Protein AF-A0A800F3C1-F1 (afdb_monomer)

Radius of gyration: 18.15 Å; Cα contacts (8 Å, |Δi|>4): 218; chains: 1; bounding box: 46×26×62 Å

Nearest PDB structures (foldseek):
  6dsz-assembly2_B  TM=3.262E-01  e=2.057E+00  Homo sapiens
  6zue-assembly1_A  TM=3.091E-01  e=3.300E+00  Homo sapiens
  8u15-assembly2_E  TM=2.802E-01  e=8.061E+00  Homo sapiens

Sequence (99 aa):
MKTLILGALLISSAHAATVKIEAKTDDGFGAWFIPTRINSVVVNKIGTTTCTSTVEGKGFQLICEIKSGKVLIYQDQTPQKDAVIATPGIVVKITTLGK

Foldseek 3Di:
DDDDPPPPPPPPVVPQWKKWKWKDFPAFIDIDIDGQCDFDWDWDDGGPKIWIWTHDPSKIWIWIQDPNDIDTFDIDSHQADWDWTDDVGMIMTMHIDDD

Solvent-accessible surface area (backbone atoms only — not comparable to full-atom values): 5757 Å² total; per-residue (Å²): 135,90,80,82,80,80,76,76,78,77,75,70,77,69,76,60,37,25,32,39,39,39,41,38,39,92,75,30,69,40,72,51,74,46,54,31,76,46,75,43,76,47,78,47,72,32,60,90,33,41,35,40,38,37,21,53,96,35,25,34,37,33,36,34,34,53,96,91,39,84,39,81,72,46,74,38,77,59,56,73,64,65,44,77,44,78,53,98,72,39,39,37,39,37,40,57,40,74,133

pLDDT: mean 81.86, std 16.79, range [40.0, 96.25]

Mean predicted aligned error: 9.06 Å

Structure (mmCIF, N/CA/C/O backbone):
data_AF-A0A800F3C1-F1
#
_entry.id   AF-A0A800F3C1-F1
#
loop_
_atom_site.group_PDB
_atom_site.id
_atom_site.type_symbol
_atom_site.label_atom_id
_atom_site.label_alt_id
_atom_site.label_comp_id
_atom_site.label_asym_id
_atom_site.label_entity_id
_atom_site.label_seq_id
_atom_site.pdbx_PDB_ins_code
_atom_site.Cartn_x
_atom_site.Cartn_y
_atom_site.Cartn_z
_atom_site.occupancy
_atom_site.B_iso_or_equiv
_atom_site.auth_seq_id
_atom_site.auth_comp_id
_atom_site.auth_asym_id
_atom_site.auth_atom_id
_atom_site.pdbx_PDB_model_num
ATOM 1 N N . MET A 1 1 ? 33.236 16.751 -47.954 1.00 40.00 1 MET A N 1
ATOM 2 C CA . MET A 1 1 ? 32.088 15.819 -47.923 1.00 40.00 1 MET A CA 1
ATOM 3 C C . MET A 1 1 ? 31.492 15.884 -46.527 1.00 40.00 1 MET A C 1
ATOM 5 O O . MET A 1 1 ? 32.234 15.727 -45.569 1.00 40.00 1 MET A O 1
ATOM 9 N N . LYS A 1 2 ? 30.213 16.259 -46.412 1.00 42.91 2 LYS A N 1
ATOM 10 C CA . LYS A 1 2 ? 29.493 16.430 -45.141 1.00 42.91 2 LYS A CA 1
ATOM 11 C C . LYS A 1 2 ? 28.969 15.070 -44.679 1.00 42.91 2 LYS A C 1
ATOM 13 O O . LYS A 1 2 ? 28.061 14.541 -45.308 1.00 42.91 2 LYS A O 1
ATOM 18 N N . THR A 1 3 ? 29.493 14.532 -43.587 1.00 48.66 3 THR A N 1
ATOM 19 C CA . THR A 1 3 ? 28.853 13.437 -42.851 1.00 48.66 3 THR A CA 1
ATOM 20 C C . THR A 1 3 ? 28.010 14.043 -41.733 1.00 48.66 3 THR A C 1
ATOM 22 O O . THR A 1 3 ? 28.516 14.445 -40.691 1.00 48.66 3 THR A O 1
ATOM 25 N N . LEU A 1 4 ? 26.703 14.155 -41.981 1.00 47.03 4 LEU A N 1
ATOM 26 C CA . LEU A 1 4 ? 25.713 14.364 -40.929 1.00 47.03 4 LEU A CA 1
ATOM 27 C C . LEU A 1 4 ? 25.588 13.053 -40.151 1.00 47.03 4 LEU A C 1
ATOM 29 O O . LEU A 1 4 ? 24.989 12.095 -40.635 1.00 47.03 4 LEU A O 1
ATOM 33 N N . ILE A 1 5 ? 26.168 13.008 -38.955 1.00 58.06 5 ILE A N 1
ATOM 34 C CA . ILE A 1 5 ? 25.886 11.939 -38.000 1.00 58.06 5 ILE A CA 1
ATOM 35 C C . ILE A 1 5 ? 24.531 12.274 -37.383 1.00 58.06 5 ILE A C 1
ATOM 37 O O . ILE A 1 5 ? 24.410 13.131 -36.509 1.00 58.06 5 ILE A O 1
ATOM 41 N N . LEU A 1 6 ? 23.501 11.622 -37.914 1.00 43.34 6 LEU A N 1
ATOM 42 C CA . LEU A 1 6 ? 22.162 11.587 -37.354 1.00 43.34 6 LEU A CA 1
ATOM 43 C C . LEU A 1 6 ? 22.256 10.823 -36.028 1.00 43.34 6 LEU A C 1
ATOM 45 O O . LEU A 1 6 ? 22.209 9.595 -35.997 1.00 43.34 6 LEU A O 1
ATOM 49 N N . GLY A 1 7 ? 22.498 11.557 -34.941 1.00 48.03 7 GLY A N 1
ATOM 50 C CA . GLY A 1 7 ? 22.485 11.012 -33.591 1.00 48.03 7 GLY A CA 1
ATOM 51 C C . GLY A 1 7 ? 21.100 10.450 -33.317 1.00 48.03 7 GLY A C 1
ATOM 52 O O . GLY A 1 7 ? 20.152 11.206 -33.112 1.00 48.03 7 GLY A O 1
ATOM 53 N N . ALA A 1 8 ? 20.981 9.126 -33.381 1.00 52.03 8 ALA A N 1
ATOM 54 C CA . ALA A 1 8 ? 19.777 8.418 -33.006 1.00 52.03 8 ALA A CA 1
ATOM 55 C C . ALA A 1 8 ? 19.428 8.821 -31.571 1.00 52.03 8 ALA A C 1
ATOM 57 O O . ALA A 1 8 ? 20.167 8.530 -30.629 1.00 52.03 8 ALA A O 1
ATOM 58 N N . LEU A 1 9 ? 18.310 9.530 -31.424 1.00 42.75 9 LEU A N 1
ATOM 59 C CA . LEU A 1 9 ? 17.681 9.758 -30.139 1.00 42.75 9 LEU A CA 1
ATOM 60 C C . LEU A 1 9 ? 17.269 8.370 -29.639 1.00 42.75 9 LEU A C 1
ATOM 62 O O . LEU A 1 9 ? 16.242 7.829 -30.049 1.00 42.75 9 LEU A O 1
ATOM 66 N N . LEU A 1 10 ? 18.113 7.750 -28.813 1.00 46.34 10 LEU A N 1
ATOM 67 C CA . LEU A 1 10 ? 17.732 6.585 -28.033 1.00 46.34 10 LEU A CA 1
ATOM 68 C C . LEU A 1 10 ? 16.662 7.074 -27.060 1.00 46.34 10 LEU A C 1
ATOM 70 O O . LEU A 1 10 ? 16.957 7.474 -25.932 1.00 46.34 10 LEU A O 1
ATOM 74 N N . ILE A 1 11 ? 15.405 7.061 -27.507 1.00 51.00 11 ILE A N 1
ATOM 75 C CA . ILE A 1 11 ? 14.259 7.021 -26.614 1.00 51.00 11 ILE A CA 1
ATOM 76 C C . ILE A 1 11 ? 14.386 5.664 -25.937 1.00 51.00 11 ILE A C 1
ATOM 78 O O . ILE A 1 11 ? 13.825 4.662 -26.373 1.00 51.00 11 ILE A O 1
ATOM 82 N N . SER A 1 12 ? 15.230 5.608 -24.909 1.00 43.94 12 SER A N 1
ATOM 83 C CA . SER A 1 12 ? 15.163 4.542 -23.937 1.00 43.94 12 SER A CA 1
ATOM 84 C C . SER A 1 12 ? 13.756 4.648 -23.377 1.00 43.94 12 SER A C 1
ATOM 86 O O . SER A 1 12 ? 13.445 5.507 -22.555 1.00 43.94 12 SER A O 1
ATOM 88 N N . SER A 1 13 ? 12.858 3.811 -23.883 1.00 48.53 13 SER A N 1
ATOM 89 C CA . SER A 1 13 ? 11.622 3.485 -23.203 1.00 48.53 13 SER A CA 1
ATOM 90 C C . SER A 1 13 ? 12.036 2.732 -21.945 1.00 48.53 13 SER A C 1
ATOM 92 O O . SER A 1 13 ? 11.924 1.511 -21.875 1.00 48.53 13 SER A O 1
ATOM 94 N N . ALA A 1 14 ? 12.614 3.456 -20.985 1.00 47.72 14 ALA A N 1
ATOM 95 C CA . ALA A 1 14 ? 12.894 2.988 -19.651 1.00 47.72 14 ALA A CA 1
ATOM 96 C C . ALA A 1 14 ? 11.537 2.582 -19.098 1.00 47.72 14 ALA A C 1
ATOM 98 O O . ALA A 1 14 ? 10.752 3.438 -18.697 1.00 47.72 14 ALA A O 1
ATOM 99 N N . HIS A 1 15 ? 11.216 1.292 -19.192 1.00 52.75 15 HIS A N 1
ATOM 100 C CA . HIS A 1 15 ? 9.982 0.751 -18.660 1.00 52.75 15 HIS A CA 1
ATOM 101 C C . HIS A 1 15 ? 9.914 1.194 -17.197 1.00 52.75 15 HIS A C 1
ATOM 103 O O . HIS A 1 15 ? 10.756 0.840 -16.361 1.00 52.75 15 HIS A O 1
ATOM 109 N N . ALA A 1 16 ? 8.987 2.110 -16.921 1.00 58.09 16 ALA A N 1
ATOM 110 C CA . ALA A 1 16 ? 8.736 2.576 -15.578 1.00 58.09 16 ALA A CA 1
ATOM 111 C C . ALA A 1 16 ? 8.207 1.362 -14.820 1.00 58.09 16 ALA A C 1
ATOM 113 O O . ALA A 1 16 ? 7.071 0.942 -15.032 1.00 58.09 16 ALA A O 1
ATOM 114 N N . ALA A 1 17 ? 9.061 0.763 -13.988 1.00 75.44 17 ALA A N 1
ATOM 115 C CA . ALA A 1 17 ? 8.645 -0.321 -13.119 1.00 75.44 17 ALA A CA 1
ATOM 116 C C . ALA A 1 17 ? 7.478 0.211 -12.286 1.00 75.44 17 ALA A C 1
ATOM 118 O O . ALA A 1 17 ? 7.581 1.274 -11.666 1.00 75.44 17 ALA A O 1
ATOM 119 N N . THR A 1 18 ? 6.343 -0.461 -12.357 1.00 85.50 18 THR A N 1
ATOM 120 C CA . THR A 1 18 ? 5.122 -0.042 -11.668 1.00 85.50 18 THR A CA 1
ATOM 121 C C . THR A 1 18 ? 4.858 -1.061 -10.586 1.00 85.50 18 THR A C 1
ATOM 123 O O . THR A 1 18 ? 4.955 -2.251 -10.856 1.00 85.50 18 THR A O 1
ATOM 126 N N . VAL A 1 19 ? 4.516 -0.636 -9.375 1.00 88.62 19 VAL A N 1
ATOM 127 C CA . VAL A 1 19 ? 4.041 -1.581 -8.361 1.00 88.62 19 VAL A CA 1
ATOM 128 C C . VAL A 1 19 ? 2.529 -1.513 -8.283 1.00 88.62 19 VAL A C 1
ATOM 130 O O . VAL A 1 19 ? 1.939 -0.433 -8.223 1.00 88.62 19 VAL A O 1
ATOM 133 N N . LYS A 1 20 ? 1.903 -2.684 -8.321 1.00 92.25 20 LYS A N 1
ATOM 134 C CA . LYS A 1 20 ? 0.513 -2.891 -7.942 1.00 92.25 20 LYS A CA 1
ATOM 135 C C . LYS A 1 20 ? 0.471 -3.128 -6.442 1.00 92.25 20 LY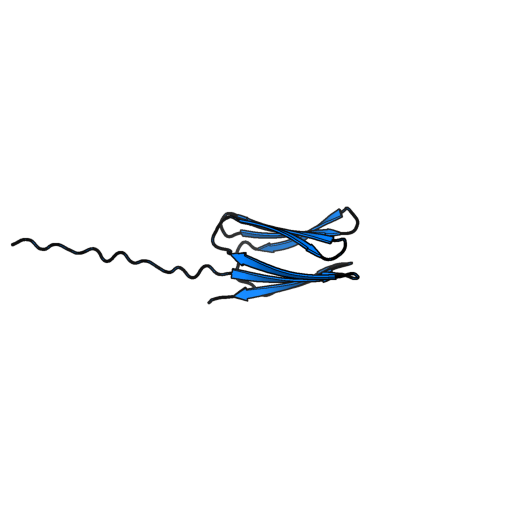S A C 1
ATOM 137 O O . LYS A 1 20 ? 1.215 -3.961 -5.930 1.00 92.25 20 LYS A O 1
ATOM 142 N N . ILE A 1 21 ? -0.418 -2.427 -5.762 1.00 93.62 21 ILE A N 1
ATOM 143 C CA . ILE A 1 21 ? -0.666 -2.577 -4.335 1.00 93.62 21 ILE A CA 1
ATOM 144 C C . ILE A 1 21 ? -2.105 -3.046 -4.186 1.00 93.62 21 ILE A C 1
ATOM 146 O O . ILE A 1 21 ? -3.012 -2.448 -4.756 1.00 93.62 21 ILE A O 1
ATOM 150 N N . GLU A 1 22 ? -2.304 -4.129 -3.450 1.00 96.25 22 GLU A N 1
ATOM 151 C CA . GLU A 1 22 ? -3.606 -4.675 -3.083 1.00 96.25 22 GLU A CA 1
ATOM 152 C C . GLU A 1 22 ? -3.692 -4.657 -1.562 1.00 96.25 22 GLU A C 1
ATOM 154 O O . GLU A 1 22 ? -2.853 -5.248 -0.889 1.00 96.25 22 GLU A O 1
ATOM 159 N N . ALA A 1 23 ? -4.687 -3.975 -1.016 1.00 95.81 23 ALA A N 1
ATOM 160 C CA . ALA A 1 23 ? -4.892 -3.820 0.412 1.00 95.81 23 ALA A CA 1
ATOM 161 C C . ALA A 1 23 ? -6.263 -4.365 0.805 1.00 95.81 23 ALA A C 1
ATOM 163 O O . ALA A 1 23 ? -7.272 -4.045 0.175 1.00 95.81 23 ALA A O 1
ATOM 164 N N . LYS A 1 24 ? -6.298 -5.166 1.866 1.00 95.81 24 LYS A N 1
ATOM 165 C CA . LYS A 1 24 ? -7.516 -5.707 2.465 1.00 95.81 24 LYS A CA 1
ATOM 166 C C . LYS A 1 24 ? -7.568 -5.333 3.940 1.00 95.81 24 LYS A C 1
ATOM 168 O O . LYS A 1 24 ? -6.639 -5.654 4.677 1.00 95.81 24 LYS A O 1
ATOM 173 N N . THR A 1 25 ? -8.648 -4.692 4.353 1.00 93.19 25 THR A N 1
ATOM 174 C CA . THR A 1 25 ? -8.983 -4.388 5.749 1.00 93.19 25 THR A CA 1
ATOM 175 C C . THR A 1 25 ? -10.166 -5.253 6.192 1.00 93.19 25 THR A C 1
ATOM 177 O O . THR A 1 25 ? -10.689 -6.052 5.408 1.00 93.19 25 THR A O 1
ATOM 180 N N . ASP A 1 26 ? -10.601 -5.098 7.441 1.00 90.94 26 ASP A N 1
ATOM 181 C CA . ASP A 1 26 ? -11.796 -5.781 7.959 1.00 90.94 26 ASP A CA 1
ATOM 182 C C . ASP A 1 26 ? -13.086 -5.335 7.239 1.00 90.94 26 ASP A C 1
ATOM 184 O O . ASP A 1 26 ? -14.049 -6.094 7.148 1.00 90.94 26 ASP A O 1
ATOM 188 N N . ASP A 1 27 ? -13.096 -4.111 6.706 1.00 91.75 27 ASP A N 1
ATOM 189 C CA . ASP A 1 27 ? -14.262 -3.420 6.147 1.00 91.75 27 ASP A CA 1
ATOM 190 C C . ASP A 1 27 ? -14.129 -3.072 4.653 1.00 91.75 27 ASP A C 1
ATOM 192 O O . ASP A 1 27 ? -15.013 -2.421 4.091 1.00 91.75 27 ASP A O 1
ATOM 196 N N . GLY A 1 28 ? -13.049 -3.486 3.981 1.00 93.75 28 GLY A N 1
ATOM 197 C CA . GLY A 1 28 ? -12.825 -3.096 2.595 1.00 93.75 28 GLY A CA 1
ATOM 198 C C . GLY A 1 28 ? -11.672 -3.787 1.874 1.00 93.75 28 GLY A C 1
ATOM 199 O O . GLY A 1 28 ? -10.813 -4.456 2.448 1.00 93.75 28 GLY A O 1
ATOM 200 N N . PHE A 1 29 ? -11.660 -3.588 0.559 1.00 96.12 29 PHE A N 1
ATOM 201 C CA . PHE A 1 29 ? -10.567 -3.960 -0.329 1.00 96.12 29 PHE A CA 1
ATOM 202 C C . PHE A 1 29 ? -10.289 -2.809 -1.294 1.00 96.12 29 PHE A C 1
ATOM 204 O O . PHE A 1 29 ? -11.220 -2.183 -1.800 1.00 96.12 29 PHE A O 1
ATOM 211 N N . GLY A 1 30 ? -9.016 -2.541 -1.560 1.00 95.44 30 GLY A N 1
ATOM 212 C CA . GLY A 1 30 ? -8.585 -1.550 -2.537 1.00 95.44 30 GLY A CA 1
ATOM 213 C C . GLY A 1 30 ? -7.354 -2.029 -3.285 1.00 95.44 30 GLY A C 1
ATOM 214 O O . GLY A 1 30 ? -6.508 -2.724 -2.726 1.00 95.44 30 GLY A O 1
ATOM 215 N N . ALA A 1 31 ? -7.242 -1.647 -4.553 1.00 95.50 31 ALA A N 1
ATOM 216 C CA . ALA A 1 31 ? -6.054 -1.910 -5.345 1.00 95.50 31 ALA A CA 1
ATOM 217 C C . ALA A 1 31 ? -5.704 -0.697 -6.203 1.00 95.50 31 ALA A C 1
ATOM 219 O O . ALA A 1 31 ? -6.587 -0.066 -6.782 1.00 95.50 31 ALA A O 1
ATOM 220 N N . TRP A 1 32 ? -4.419 -0.370 -6.285 1.00 94.31 32 TRP A N 1
ATOM 221 C CA . TRP A 1 32 ? -3.925 0.747 -7.083 1.00 94.31 32 TRP A CA 1
ATOM 222 C C . TRP A 1 32 ? -2.525 0.470 -7.615 1.00 94.31 32 TRP A C 1
ATOM 224 O O . TRP A 1 32 ? -1.865 -0.496 -7.233 1.00 94.31 32 TRP A O 1
ATOM 234 N N . PHE A 1 33 ? -2.083 1.333 -8.521 1.00 91.00 33 PHE A N 1
ATOM 235 C CA . PHE A 1 33 ? -0.778 1.254 -9.156 1.00 91.00 33 PHE A CA 1
ATOM 236 C C . PHE A 1 33 ? -0.009 2.536 -8.881 1.00 91.00 33 PHE A C 1
ATOM 238 O O . PHE A 1 33 ? -0.598 3.618 -8.853 1.00 91.00 33 PHE A O 1
ATOM 245 N N . ILE A 1 34 ? 1.303 2.423 -8.704 1.00 89.3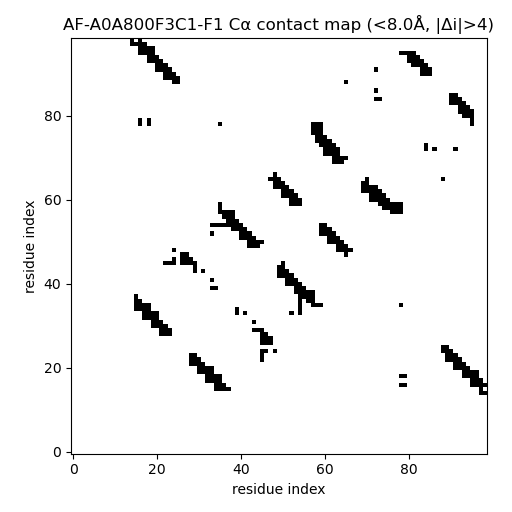1 34 ILE A N 1
ATOM 246 C CA . ILE A 1 34 ? 2.178 3.584 -8.562 1.00 89.31 34 ILE A CA 1
ATOM 247 C C . ILE A 1 34 ? 3.470 3.374 -9.366 1.00 89.31 34 ILE A C 1
ATOM 249 O O . ILE A 1 34 ? 4.107 2.317 -9.255 1.00 89.31 34 ILE A O 1
ATOM 253 N N . PRO A 1 35 ? 3.853 4.340 -10.223 1.00 86.75 35 PRO A N 1
ATOM 254 C CA . PRO A 1 35 ? 5.104 4.277 -10.959 1.00 86.75 35 PRO A CA 1
ATOM 255 C C . PRO A 1 35 ? 6.266 4.517 -10.004 1.00 86.75 35 PRO A C 1
ATOM 257 O O . PRO A 1 35 ? 6.250 5.447 -9.206 1.00 86.75 35 PRO A O 1
ATOM 260 N N . THR A 1 36 ? 7.317 3.717 -10.115 1.00 82.88 36 THR A N 1
ATOM 261 C CA . THR A 1 36 ? 8.388 3.735 -9.111 1.00 82.88 36 THR A CA 1
ATOM 262 C C . THR A 1 36 ? 9.671 4.447 -9.527 1.00 82.88 36 THR A C 1
ATOM 264 O O . THR A 1 36 ? 10.599 4.617 -8.738 1.00 82.88 36 THR A O 1
ATOM 267 N N . ARG A 1 37 ? 9.728 4.896 -10.782 1.00 80.12 37 ARG A N 1
ATOM 268 C CA . ARG A 1 37 ? 10.838 5.698 -11.317 1.00 80.12 37 ARG A CA 1
ATOM 269 C C . ARG A 1 37 ? 10.538 7.198 -11.351 1.00 80.12 37 ARG A C 1
ATOM 271 O O . ARG A 1 37 ? 11.391 7.963 -11.787 1.00 80.12 37 ARG A O 1
ATOM 278 N N . ILE A 1 38 ? 9.342 7.609 -10.934 1.00 83.50 38 ILE A N 1
ATOM 279 C CA . ILE A 1 38 ? 8.874 8.995 -10.985 1.00 83.50 38 ILE A CA 1
ATOM 280 C C . ILE A 1 38 ? 8.370 9.360 -9.596 1.00 83.50 38 ILE A C 1
ATOM 282 O O . ILE A 1 38 ? 7.599 8.601 -9.007 1.00 83.50 38 ILE A O 1
ATOM 286 N N . ASN A 1 39 ? 8.798 10.518 -9.090 1.00 89.38 39 ASN A N 1
ATOM 287 C CA . ASN A 1 39 ? 8.319 11.010 -7.808 1.00 89.38 39 ASN A CA 1
ATOM 288 C C . ASN A 1 39 ? 6.798 11.158 -7.859 1.00 89.38 39 ASN A C 1
ATOM 290 O O . ASN A 1 39 ? 6.263 11.826 -8.746 1.00 89.38 39 ASN A O 1
ATOM 294 N N . SER A 1 40 ? 6.102 10.499 -6.943 1.00 89.38 40 SER A N 1
ATOM 295 C CA . SER A 1 40 ? 4.645 10.459 -6.950 1.00 89.38 40 SER A CA 1
ATOM 296 C C . SER A 1 40 ? 4.098 10.186 -5.559 1.00 89.38 40 SER A C 1
ATOM 298 O O . SER A 1 40 ? 4.751 9.562 -4.725 1.00 89.38 40 SER A O 1
ATOM 300 N N . VAL A 1 41 ? 2.884 10.671 -5.317 1.00 93.62 41 VAL A N 1
ATOM 301 C CA . VAL A 1 41 ? 2.130 10.403 -4.095 1.00 93.62 41 VAL A CA 1
ATOM 302 C C . VAL A 1 41 ? 0.735 9.966 -4.507 1.00 93.62 41 VAL A C 1
ATOM 304 O O . VAL A 1 41 ? 0.075 10.645 -5.292 1.00 93.62 41 VAL A O 1
ATOM 307 N N . VAL A 1 42 ? 0.290 8.830 -3.984 1.00 94.25 42 VAL A N 1
ATOM 308 C CA . VAL A 1 42 ? -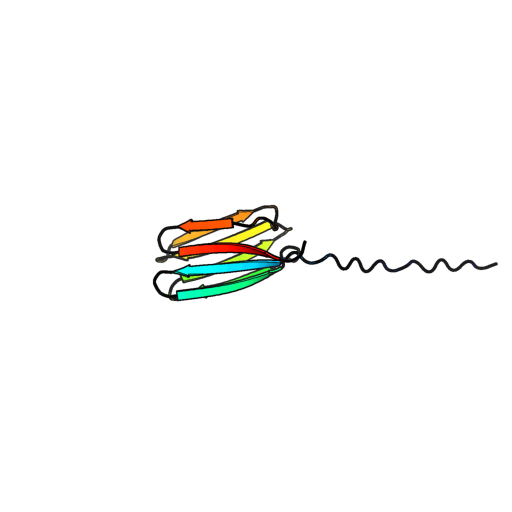1.050 8.293 -4.214 1.00 94.25 42 VAL A CA 1
ATOM 309 C C . VAL A 1 42 ? -1.699 8.034 -2.865 1.00 94.25 42 VAL A C 1
ATOM 311 O O . VAL A 1 42 ? -1.154 7.296 -2.046 1.00 94.25 42 VAL A O 1
ATOM 314 N N . VAL A 1 43 ? -2.871 8.623 -2.643 1.00 95.94 43 VAL A N 1
ATOM 315 C CA . VAL A 1 43 ? -3.670 8.425 -1.430 1.00 95.94 43 VAL A CA 1
ATOM 316 C C . VAL A 1 43 ? -4.916 7.630 -1.794 1.00 95.94 43 VAL A C 1
ATOM 318 O O . VAL A 1 43 ? -5.661 8.027 -2.687 1.00 95.94 43 VAL A O 1
ATOM 321 N N . ASN A 1 44 ? -5.145 6.519 -1.101 1.00 95.62 44 ASN A N 1
ATOM 322 C CA . ASN A 1 44 ? -6.315 5.667 -1.276 1.00 95.62 44 ASN A CA 1
ATOM 323 C C . ASN A 1 44 ? -7.012 5.413 0.052 1.00 95.62 44 ASN A C 1
ATOM 325 O O . ASN A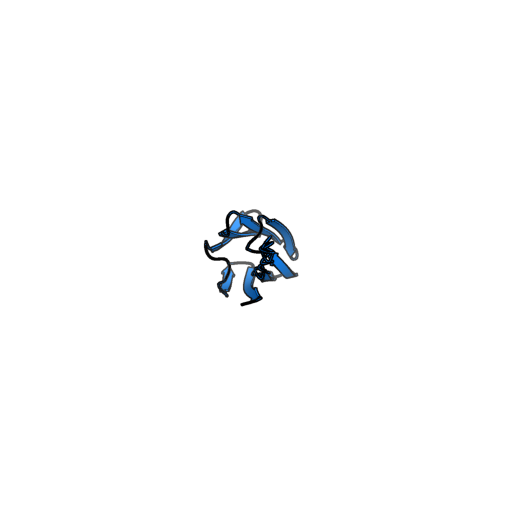 1 44 ? -6.368 5.224 1.081 1.00 95.62 44 ASN A O 1
ATOM 329 N N . LYS A 1 45 ? -8.340 5.350 0.009 1.00 94.50 45 LYS A N 1
ATOM 330 C CA . LYS A 1 45 ? -9.173 4.997 1.156 1.00 94.50 45 LYS A CA 1
ATOM 331 C C . LYS A 1 45 ? -9.730 3.586 0.965 1.00 94.50 45 LYS A C 1
ATOM 333 O O . LYS A 1 45 ? -10.404 3.331 -0.029 1.00 94.50 45 LYS A O 1
ATOM 338 N N . ILE A 1 46 ? -9.445 2.685 1.903 1.00 94.00 46 ILE A N 1
ATOM 339 C CA . ILE A 1 46 ? -9.945 1.304 1.948 1.00 94.00 46 ILE A CA 1
ATOM 340 C C . ILE A 1 46 ? -10.815 1.169 3.198 1.00 94.00 46 ILE A C 1
ATOM 342 O O . ILE A 1 46 ? -10.298 1.118 4.313 1.00 94.00 46 ILE A O 1
ATOM 346 N N . GLY A 1 47 ? -12.138 1.186 3.013 1.00 90.00 47 GLY A N 1
ATOM 347 C CA . GLY A 1 47 ? -13.079 1.260 4.131 1.00 90.00 47 GLY A CA 1
ATOM 348 C C . GLY A 1 47 ? -12.828 2.511 4.980 1.00 90.00 47 GLY A C 1
ATOM 349 O O . GLY A 1 47 ? -12.903 3.644 4.490 1.00 90.00 47 GLY A O 1
ATOM 350 N N . THR A 1 48 ? -12.502 2.307 6.251 1.00 91.62 48 THR A N 1
ATOM 351 C CA . THR A 1 48 ? -12.126 3.355 7.214 1.00 91.62 48 THR A CA 1
ATOM 352 C C . THR A 1 48 ? -10.628 3.682 7.239 1.00 91.62 48 THR A C 1
ATOM 354 O O . THR A 1 48 ? -10.245 4.703 7.809 1.00 91.62 48 THR A O 1
ATOM 357 N N . THR A 1 49 ? -9.781 2.877 6.594 1.00 93.12 49 THR A N 1
ATOM 358 C CA . THR A 1 49 ? -8.319 3.057 6.561 1.00 93.12 49 THR A CA 1
ATOM 359 C C . THR A 1 49 ? -7.898 3.934 5.386 1.00 93.12 49 THR A C 1
ATOM 361 O O . THR A 1 49 ? -8.378 3.761 4.266 1.00 93.12 49 THR A O 1
ATOM 364 N N . THR A 1 50 ? -6.958 4.854 5.606 1.00 95.25 50 THR A N 1
ATOM 365 C CA . THR A 1 50 ? -6.357 5.658 4.526 1.00 95.25 50 THR A CA 1
ATOM 366 C C . THR A 1 50 ? -4.904 5.258 4.333 1.00 95.25 50 THR A C 1
ATOM 368 O O . THR A 1 50 ? -4.135 5.290 5.283 1.00 95.25 50 THR A O 1
ATOM 371 N N . CYS A 1 51 ? -4.511 4.900 3.117 1.00 95.50 51 CYS A N 1
ATOM 372 C CA . CYS A 1 51 ? -3.147 4.533 2.765 1.00 95.50 51 CYS A CA 1
ATOM 373 C C . CYS A 1 51 ? -2.534 5.549 1.800 1.00 95.50 51 CYS A C 1
ATOM 375 O O . CYS A 1 51 ? -3.126 5.883 0.776 1.00 95.50 51 CYS A O 1
ATOM 377 N N . THR A 1 52 ? -1.314 5.981 2.098 1.00 96.19 52 THR A N 1
ATOM 378 C CA . THR A 1 52 ? -0.493 6.855 1.266 1.00 96.19 52 THR A CA 1
ATOM 379 C C . THR A 1 52 ? 0.715 6.082 0.766 1.00 96.19 52 THR A C 1
ATOM 381 O O . THR A 1 52 ? 1.530 5.588 1.544 1.00 96.19 52 THR A O 1
ATOM 384 N N . SER A 1 53 ? 0.815 5.980 -0.551 1.00 93.81 53 SER A N 1
ATOM 385 C CA . SER A 1 53 ? 1.973 5.467 -1.269 1.00 93.81 53 SER A CA 1
ATOM 386 C C . SER A 1 53 ? 2.810 6.636 -1.764 1.00 93.81 53 SER A C 1
ATOM 388 O O . SER A 1 53 ? 2.282 7.498 -2.463 1.00 93.81 53 SER A O 1
ATOM 390 N N . THR A 1 54 ? 4.095 6.647 -1.443 1.00 93.38 54 THR A N 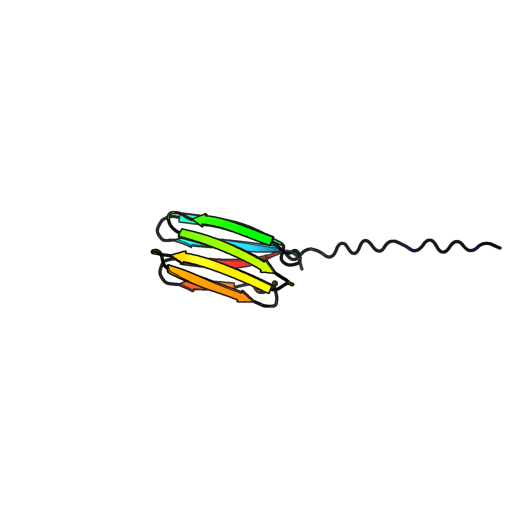1
ATOM 391 C CA . THR A 1 54 ? 5.035 7.689 -1.856 1.00 93.38 54 THR A CA 1
ATOM 392 C C . THR A 1 54 ? 6.185 7.053 -2.613 1.00 93.38 54 THR A C 1
ATOM 394 O O . THR A 1 54 ? 6.741 6.046 -2.177 1.00 93.38 54 THR A O 1
ATOM 397 N N . VAL A 1 55 ? 6.554 7.657 -3.735 1.00 91.06 55 VAL A N 1
ATOM 398 C CA . VAL A 1 55 ? 7.803 7.383 -4.438 1.00 91.06 55 VAL A CA 1
ATOM 399 C C . VAL A 1 55 ? 8.635 8.650 -4.433 1.00 91.06 55 VAL A C 1
ATOM 401 O O . VAL A 1 55 ? 8.176 9.691 -4.900 1.00 91.06 55 VAL A O 1
ATOM 404 N N . GLU A 1 56 ? 9.861 8.557 -3.933 1.00 90.25 56 GLU A N 1
ATOM 405 C CA . GLU A 1 56 ? 10.818 9.659 -3.914 1.00 90.25 56 GLU A CA 1
ATOM 406 C C . GLU A 1 56 ? 12.224 9.126 -4.182 1.00 90.25 56 GLU A C 1
ATOM 408 O O . GLU A 1 56 ? 12.708 8.231 -3.491 1.00 90.25 56 GLU A O 1
ATOM 413 N N . GLY A 1 57 ? 12.889 9.635 -5.222 1.00 82.31 57 GLY A N 1
ATOM 414 C CA . GLY A 1 57 ? 14.283 9.275 -5.502 1.00 82.31 57 GLY A CA 1
ATOM 415 C C . GLY A 1 57 ? 14.503 7.777 -5.756 1.00 82.31 57 GLY A C 1
ATOM 416 O O . GLY A 1 57 ? 15.588 7.272 -5.482 1.00 82.31 57 GLY A O 1
ATOM 417 N N . LYS A 1 5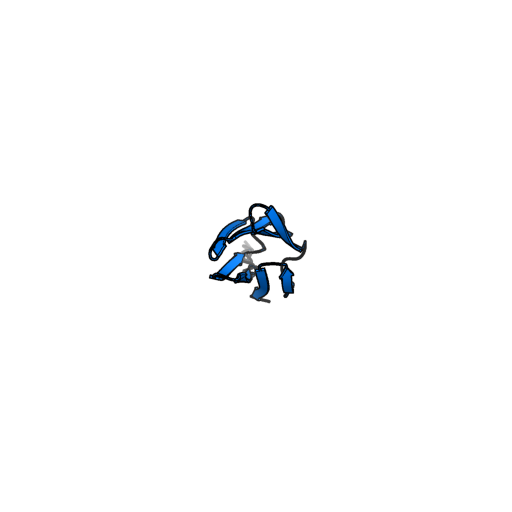8 ? 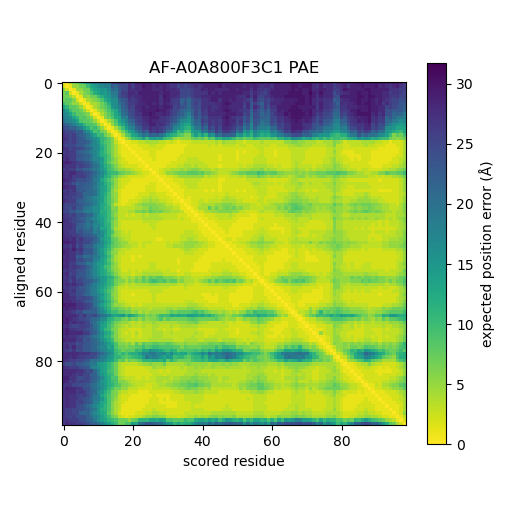13.488 7.081 -6.301 1.00 76.50 58 LYS A N 1
ATOM 418 C CA . LYS A 1 58 ? 13.380 5.611 -6.478 1.00 76.50 58 LYS A CA 1
ATOM 419 C C . LYS A 1 58 ? 13.057 4.816 -5.207 1.00 76.50 58 LYS A C 1
ATOM 421 O O . LYS A 1 58 ? 12.811 3.617 -5.310 1.00 76.50 58 LYS A O 1
ATOM 426 N N . GLY A 1 59 ? 13.026 5.456 -4.041 1.00 84.56 59 GLY A N 1
ATOM 427 C CA . GLY A 1 59 ? 12.485 4.854 -2.830 1.00 84.56 59 GLY A CA 1
ATOM 428 C C . GLY A 1 59 ? 10.967 4.767 -2.916 1.00 84.56 59 GLY A C 1
ATOM 429 O O . GLY A 1 59 ? 10.329 5.691 -3.415 1.00 84.56 59 GLY A O 1
ATOM 430 N N . PHE A 1 60 ? 10.397 3.665 -2.442 1.00 89.31 60 PHE A N 1
ATOM 431 C CA . PHE A 1 60 ? 8.958 3.465 -2.328 1.00 89.31 60 PHE A CA 1
ATOM 432 C C . PHE A 1 60 ? 8.579 3.291 -0.857 1.00 89.31 60 PHE A C 1
ATOM 434 O O . PHE A 1 60 ? 9.223 2.539 -0.124 1.00 89.31 60 PHE A O 1
ATOM 441 N N . GLN A 1 61 ? 7.519 3.972 -0.434 1.00 92.62 61 GLN A N 1
ATOM 442 C CA . GLN A 1 61 ? 6.985 3.910 0.917 1.00 92.62 61 GLN A CA 1
ATOM 443 C C . GLN A 1 61 ? 5.466 3.752 0.884 1.00 92.62 61 GLN A C 1
ATOM 445 O O . GLN A 1 61 ? 4.782 4.425 0.118 1.00 92.62 61 GLN A O 1
ATOM 450 N N . LEU A 1 62 ? 4.935 2.900 1.757 1.00 93.56 62 LEU A N 1
ATOM 451 C CA . LEU A 1 62 ? 3.508 2.750 2.003 1.00 93.56 62 LEU A CA 1
ATOM 452 C C . LEU A 1 62 ? 3.220 2.956 3.488 1.00 93.56 62 LEU A C 1
ATOM 454 O O . LEU A 1 62 ? 3.674 2.181 4.332 1.00 93.56 62 LEU A O 1
ATOM 458 N N . ILE A 1 63 ? 2.428 3.977 3.794 1.00 94.94 63 ILE A N 1
ATOM 459 C CA . ILE A 1 63 ? 1.952 4.292 5.142 1.00 94.94 63 ILE A CA 1
ATOM 460 C C . ILE A 1 63 ? 0.435 4.166 5.142 1.00 94.94 63 ILE A C 1
ATOM 462 O O . ILE A 1 63 ? -0.208 4.685 4.238 1.00 94.94 63 ILE A O 1
ATOM 466 N N . CYS A 1 64 ? -0.146 3.532 6.155 1.00 94.69 64 CYS A N 1
ATOM 467 C CA . CYS A 1 64 ? -1.595 3.485 6.334 1.00 94.69 64 CYS A CA 1
ATOM 468 C C . CYS A 1 64 ? -1.991 4.024 7.709 1.00 94.69 64 CYS A C 1
ATOM 470 O O . CYS A 1 64 ? -1.319 3.769 8.705 1.00 94.69 64 CYS A O 1
ATOM 472 N N . GLU A 1 65 ? -3.080 4.778 7.767 1.00 94.38 65 GLU A N 1
ATOM 473 C CA . GLU A 1 65 ? -3.698 5.257 8.994 1.00 94.38 65 GLU A CA 1
ATOM 474 C C . GLU A 1 65 ? -4.745 4.249 9.465 1.00 94.38 65 GLU A C 1
ATOM 476 O O . GLU A 1 65 ? -5.823 4.133 8.881 1.00 94.38 65 GLU A O 1
ATOM 481 N N . ILE A 1 66 ? -4.403 3.509 10.517 1.00 87.12 66 ILE A N 1
ATOM 482 C CA . ILE A 1 66 ? -5.203 2.423 11.082 1.00 87.12 66 ILE A CA 1
ATOM 483 C C . ILE A 1 66 ? -5.579 2.829 12.505 1.00 87.12 66 ILE A C 1
ATOM 485 O O . ILE A 1 66 ? -4.697 3.095 13.321 1.00 87.12 66 ILE A O 1
ATOM 489 N N . LYS A 1 67 ? -6.881 2.882 12.821 1.00 83.62 67 LYS A N 1
ATOM 490 C CA . LYS A 1 67 ? -7.394 3.273 14.154 1.00 83.62 67 LYS A CA 1
ATOM 491 C C . LYS A 1 67 ? -6.770 4.586 14.677 1.00 83.62 67 LYS A C 1
ATOM 493 O O . LYS A 1 67 ? -6.371 4.666 15.836 1.00 83.62 67 LYS A O 1
ATOM 498 N N . SER A 1 68 ? -6.655 5.590 13.802 1.00 78.81 68 SER A N 1
ATOM 499 C CA . SER A 1 68 ? -6.048 6.910 14.074 1.00 78.81 68 SER A CA 1
ATOM 500 C C . SER A 1 68 ? -4.529 6.914 14.324 1.00 78.81 68 SER A C 1
ATOM 502 O O . SER A 1 68 ? -3.969 7.937 14.718 1.00 78.81 68 SER A O 1
ATOM 504 N N . GLY A 1 69 ? -3.838 5.793 14.094 1.00 87.56 69 GLY A N 1
ATOM 505 C CA . GLY A 1 69 ? -2.380 5.695 14.134 1.00 87.56 69 GLY A CA 1
ATOM 506 C C . GLY A 1 69 ? -1.784 5.563 12.734 1.00 87.56 69 GLY A C 1
ATOM 507 O O . GLY A 1 69 ? -2.241 4.746 11.938 1.00 87.56 69 GLY A O 1
ATOM 508 N N . LYS A 1 70 ? -0.733 6.332 12.427 1.00 91.12 70 LYS A N 1
ATOM 509 C CA . LYS A 1 70 ? 0.040 6.159 11.185 1.00 91.12 70 LYS A CA 1
ATOM 510 C C . LYS A 1 70 ? 0.995 4.977 11.331 1.00 91.12 70 LYS A C 1
ATOM 512 O O . LYS A 1 70 ? 1.882 5.001 12.180 1.00 91.12 70 LYS A O 1
ATOM 517 N N . VAL A 1 71 ? 0.835 3.971 10.480 1.00 92.31 71 VAL A N 1
ATOM 518 C CA . VAL A 1 71 ? 1.641 2.747 10.469 1.00 92.31 71 VAL A CA 1
ATOM 519 C C . VAL A 1 71 ? 2.432 2.678 9.170 1.00 92.31 71 VAL A C 1
ATOM 521 O O . VAL A 1 71 ? 1.861 2.726 8.081 1.00 92.31 71 VAL A O 1
ATOM 524 N N . LEU A 1 72 ? 3.754 2.547 9.278 1.00 91.81 72 LEU A N 1
ATOM 525 C CA . LEU A 1 72 ? 4.610 2.225 8.141 1.00 91.81 72 LEU A CA 1
ATOM 526 C C . LEU A 1 72 ? 4.413 0.749 7.778 1.00 91.81 72 LEU A C 1
ATOM 528 O O . LEU A 1 72 ? 4.790 -0.129 8.549 1.00 91.81 72 LEU A O 1
ATOM 532 N N . ILE A 1 73 ? 3.817 0.483 6.617 1.00 91.69 73 ILE A N 1
ATOM 533 C CA . ILE A 1 73 ? 3.553 -0.881 6.140 1.00 91.69 73 ILE A CA 1
ATOM 534 C C . ILE A 1 73 ? 4.739 -1.414 5.345 1.00 91.69 73 ILE A C 1
ATOM 536 O O . ILE A 1 73 ? 5.122 -2.571 5.497 1.00 91.69 73 ILE A O 1
ATOM 540 N N . TYR A 1 74 ? 5.313 -0.579 4.482 1.00 89.81 74 TYR A N 1
ATOM 541 C CA . TYR A 1 74 ? 6.411 -0.987 3.618 1.00 89.81 74 TYR A CA 1
ATOM 542 C C . TYR A 1 74 ? 7.325 0.189 3.306 1.00 89.81 74 TYR A C 1
ATOM 544 O O . TYR A 1 74 ? 6.856 1.306 3.082 1.00 89.81 74 TYR A O 1
ATOM 552 N N . GLN A 1 75 ? 8.626 -0.074 3.265 1.00 88.88 75 GLN A N 1
ATOM 553 C CA . GLN A 1 75 ? 9.624 0.856 2.763 1.00 88.88 75 GLN A CA 1
ATOM 554 C C . GLN A 1 75 ? 10.717 0.070 2.053 1.00 88.88 75 GLN A C 1
ATOM 556 O O . GLN A 1 75 ? 11.231 -0.908 2.593 1.00 88.88 75 GLN A O 1
ATOM 561 N N . ASP A 1 76 ? 11.091 0.522 0.864 1.00 83.69 76 ASP A N 1
ATOM 562 C CA . ASP A 1 76 ? 12.187 -0.063 0.103 1.00 83.69 76 ASP A CA 1
ATOM 563 C C . ASP A 1 76 ? 12.924 1.031 -0.668 1.00 83.69 76 ASP A C 1
ATOM 565 O O . ASP A 1 76 ? 12.327 2.006 -1.128 1.00 83.69 76 ASP A O 1
ATOM 569 N N . GLN A 1 77 ? 14.237 0.873 -0.797 1.00 76.25 77 GLN A N 1
ATOM 570 C CA . GLN A 1 77 ? 15.070 1.724 -1.651 1.00 76.25 77 GLN A CA 1
ATOM 571 C C . GLN A 1 77 ? 15.183 1.170 -3.075 1.00 76.25 77 GLN A C 1
ATOM 573 O O . GLN A 1 77 ? 15.732 1.819 -3.966 1.00 76.25 77 GLN A O 1
ATOM 578 N N . THR A 1 78 ? 14.649 -0.029 -3.292 1.00 68.19 78 THR A N 1
ATOM 579 C CA . THR A 1 78 ? 14.515 -0.673 -4.586 1.00 68.19 78 THR A CA 1
ATOM 580 C C . THR A 1 78 ? 13.036 -0.925 -4.859 1.00 68.19 78 THR A C 1
ATOM 582 O O . THR A 1 78 ? 12.362 -1.621 -4.110 1.00 68.19 78 THR A O 1
ATOM 585 N N . PRO A 1 79 ? 12.471 -0.373 -5.932 1.00 58.34 79 PRO A N 1
ATOM 586 C CA . PRO A 1 79 ? 11.026 -0.409 -6.089 1.00 58.34 79 PRO A CA 1
ATOM 587 C C . PRO A 1 79 ? 10.447 -1.724 -6.639 1.00 58.34 79 PRO A C 1
ATOM 589 O O . PRO A 1 79 ? 9.290 -1.765 -7.041 1.00 58.34 79 PRO A O 1
ATOM 592 N N . GLN A 1 80 ? 11.250 -2.784 -6.731 1.00 64.81 80 GLN A N 1
ATOM 593 C CA . GLN A 1 80 ? 10.959 -3.955 -7.566 1.00 64.81 80 GLN A CA 1
ATOM 594 C C . GLN A 1 80 ? 10.812 -5.264 -6.783 1.00 64.81 80 GLN A C 1
ATOM 596 O O . GLN A 1 80 ? 11.096 -6.339 -7.318 1.00 64.81 80 GLN A O 1
ATOM 601 N N . LYS A 1 81 ? 10.404 -5.203 -5.513 1.00 73.56 81 LYS A N 1
ATOM 602 C CA . LYS A 1 81 ? 10.276 -6.401 -4.685 1.00 73.56 81 LYS A CA 1
ATOM 603 C C . LYS A 1 81 ? 8.818 -6.719 -4.382 1.00 73.56 81 LYS A C 1
ATOM 605 O O . LYS A 1 81 ? 8.098 -5.925 -3.784 1.00 73.56 81 LYS A O 1
ATOM 610 N N . ASP A 1 82 ? 8.405 -7.912 -4.794 1.00 84.56 82 ASP A N 1
ATOM 611 C CA . ASP A 1 82 ? 7.111 -8.468 -4.420 1.00 84.56 82 ASP A CA 1
ATOM 612 C C . ASP A 1 82 ? 7.101 -8.759 -2.919 1.00 84.56 82 ASP A C 1
ATOM 614 O O . ASP A 1 82 ? 8.051 -9.330 -2.373 1.00 84.56 82 ASP A O 1
ATOM 618 N N . ALA A 1 83 ? 6.023 -8.369 -2.248 1.00 87.75 83 ALA A N 1
ATOM 619 C CA . ALA A 1 83 ? 5.898 -8.523 -0.809 1.00 87.75 83 ALA A CA 1
ATOM 620 C C . ALA A 1 83 ? 4.449 -8.796 -0.410 1.00 87.75 83 ALA A C 1
ATOM 622 O O . ALA A 1 83 ? 3.509 -8.299 -1.029 1.00 87.75 83 ALA A O 1
ATOM 623 N N . VAL A 1 84 ? 4.273 -9.565 0.661 1.00 90.94 84 VAL A N 1
ATOM 624 C CA . VAL A 1 84 ? 2.999 -9.684 1.371 1.00 90.94 84 VAL A CA 1
ATOM 625 C C . VAL A 1 84 ? 3.266 -9.309 2.818 1.00 90.94 84 VAL A C 1
ATOM 627 O O . VAL A 1 84 ? 4.113 -9.913 3.472 1.00 90.94 84 VAL A O 1
ATOM 630 N N . ILE A 1 85 ? 2.567 -8.287 3.296 1.00 92.00 85 ILE A N 1
ATOM 631 C CA . ILE A 1 85 ? 2.704 -7.725 4.633 1.00 92.00 85 ILE A CA 1
ATOM 632 C C . ILE A 1 85 ? 1.356 -7.862 5.328 1.00 92.00 85 ILE A C 1
ATOM 634 O O . ILE A 1 85 ? 0.333 -7.444 4.794 1.00 92.00 85 ILE A O 1
ATOM 638 N N . ALA A 1 86 ? 1.351 -8.431 6.527 1.00 90.38 86 ALA A N 1
ATOM 639 C CA . ALA A 1 86 ? 0.173 -8.490 7.379 1.00 90.38 86 ALA A CA 1
ATOM 640 C C . ALA A 1 86 ? 0.457 -7.716 8.667 1.00 90.38 86 ALA A C 1
ATOM 642 O O . ALA A 1 86 ? 1.408 -8.028 9.383 1.00 90.38 86 ALA A O 1
ATOM 643 N N . THR A 1 87 ? -0.363 -6.712 8.957 1.00 86.38 87 THR A N 1
ATOM 644 C CA . THR A 1 87 ? -0.355 -5.984 10.229 1.00 86.38 87 THR A CA 1
ATOM 645 C C . THR A 1 87 ? -1.745 -6.072 10.869 1.00 86.38 87 THR A C 1
ATOM 647 O O . THR A 1 87 ? -2.713 -6.460 10.206 1.00 86.38 87 THR A O 1
ATOM 650 N N . PRO A 1 88 ? -1.897 -5.760 12.169 1.00 85.56 88 PRO A N 1
ATOM 651 C CA . PRO A 1 88 ? -3.218 -5.737 12.786 1.00 85.56 88 PRO A CA 1
ATOM 652 C C . PRO A 1 88 ? -4.160 -4.757 12.064 1.00 85.56 88 PRO A C 1
ATOM 654 O O . PRO A 1 88 ? -3.945 -3.548 12.096 1.00 85.56 88 PRO A O 1
ATOM 657 N N . GLY A 1 89 ? -5.212 -5.284 11.431 1.00 86.44 89 GLY A N 1
ATOM 658 C CA . GLY A 1 89 ? -6.250 -4.508 10.738 1.00 86.44 89 GLY A CA 1
ATOM 659 C C . GLY A 1 89 ? -6.034 -4.281 9.236 1.00 86.44 89 GLY A C 1
ATOM 660 O O . GLY A 1 89 ? -6.932 -3.744 8.588 1.00 86.44 89 GLY A O 1
ATOM 661 N N . ILE A 1 90 ? -4.897 -4.691 8.654 1.00 92.62 90 ILE A N 1
ATOM 662 C CA . ILE A 1 90 ? -4.689 -4.631 7.198 1.00 92.62 90 ILE A CA 1
ATOM 663 C C . ILE A 1 90 ? -3.709 -5.702 6.701 1.00 92.62 90 ILE A C 1
ATOM 665 O O . ILE A 1 90 ? -2.665 -5.969 7.295 1.00 92.62 90 ILE A O 1
ATOM 669 N N . VAL A 1 91 ? -4.026 -6.291 5.553 1.00 94.19 91 VAL A N 1
ATOM 670 C CA . VAL A 1 91 ? -3.117 -7.135 4.773 1.00 94.19 91 VAL A CA 1
ATOM 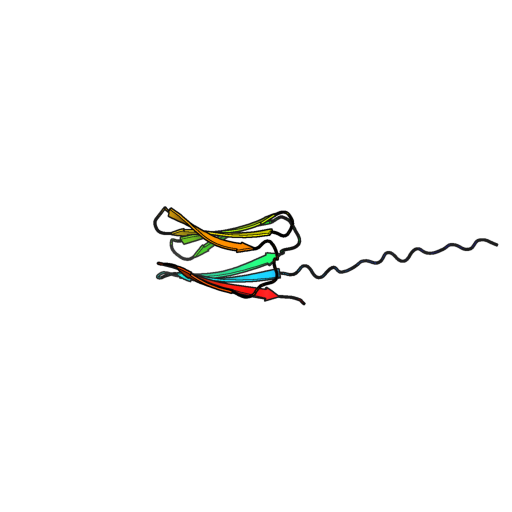671 C C . VAL A 1 91 ? -2.842 -6.442 3.449 1.00 94.19 91 VAL A C 1
ATOM 673 O O . VAL A 1 91 ? -3.773 -6.056 2.744 1.00 94.19 91 VAL A O 1
ATOM 676 N N . VAL A 1 92 ? -1.568 -6.299 3.099 1.00 94.56 92 VAL A N 1
ATOM 677 C CA . VAL A 1 92 ? -1.121 -5.665 1.861 1.00 94.56 92 VAL A CA 1
ATOM 678 C C . VAL A 1 92 ? -0.288 -6.637 1.043 1.00 94.56 92 VAL A C 1
ATOM 680 O O . VAL A 1 92 ? 0.634 -7.269 1.550 1.00 94.56 92 VAL A O 1
ATOM 683 N N . LYS A 1 93 ? -0.577 -6.715 -0.251 1.00 94.94 93 LYS A N 1
ATOM 684 C CA . LYS A 1 93 ? 0.242 -7.387 -1.252 1.00 94.94 93 LYS A CA 1
ATOM 685 C C . LYS A 1 93 ? 0.775 -6.359 -2.241 1.00 94.94 93 LYS A C 1
ATOM 687 O O . LYS A 1 93 ? 0.016 -5.572 -2.797 1.00 94.94 93 LYS A O 1
ATOM 692 N N . ILE A 1 94 ? 2.080 -6.387 -2.466 1.00 91.94 94 ILE A N 1
ATOM 693 C CA . ILE A 1 94 ? 2.795 -5.556 -3.431 1.00 91.94 94 ILE A CA 1
ATOM 694 C C . ILE A 1 94 ? 3.303 -6.476 -4.536 1.00 91.94 94 ILE A C 1
ATOM 696 O O . ILE A 1 94 ? 3.859 -7.542 -4.265 1.00 91.94 94 ILE A O 1
ATOM 700 N N . THR A 1 95 ? 3.080 -6.092 -5.787 1.00 90.62 95 THR A N 1
ATOM 701 C CA . THR A 1 95 ? 3.519 -6.842 -6.967 1.00 90.62 95 THR A CA 1
ATOM 702 C C . THR A 1 95 ? 4.154 -5.898 -7.972 1.00 90.62 95 THR A C 1
ATOM 704 O O . THR A 1 95 ? 3.535 -4.926 -8.400 1.00 90.62 95 THR A O 1
ATOM 707 N N . THR A 1 96 ? 5.379 -6.193 -8.372 1.00 87.75 96 THR A N 1
ATOM 708 C CA . THR A 1 96 ? 6.131 -5.442 -9.371 1.00 87.75 96 THR A CA 1
ATOM 709 C C . THR A 1 96 ? 5.678 -5.845 -10.768 1.00 87.75 96 THR A C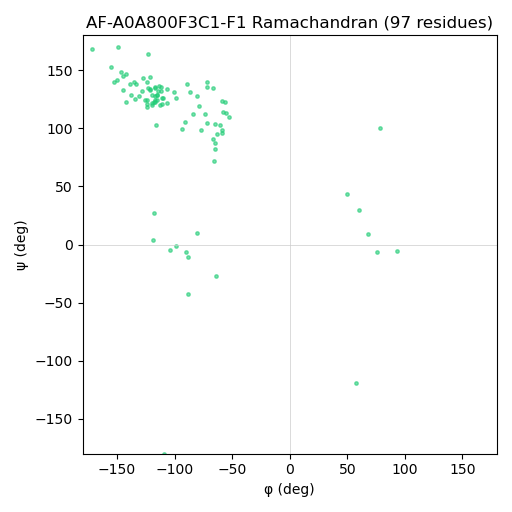 1
ATOM 711 O O . THR A 1 96 ? 5.653 -7.021 -11.123 1.00 87.75 96 THR A O 1
ATOM 714 N N . LEU A 1 97 ? 5.335 -4.854 -11.583 1.00 84.50 97 LEU A N 1
ATOM 715 C CA . LEU A 1 97 ? 4.894 -4.996 -12.963 1.00 84.50 97 LEU A CA 1
ATOM 716 C C . LEU A 1 97 ? 5.926 -4.384 -13.913 1.00 84.50 97 LEU A C 1
ATOM 718 O O . LEU A 1 97 ? 6.403 -3.268 -13.690 1.00 84.50 97 LEU A O 1
ATOM 722 N N . GLY A 1 98 ? 6.212 -5.110 -14.998 1.00 69.31 98 GLY A N 1
ATOM 723 C CA . GLY A 1 98 ? 7.207 -4.733 -16.003 1.00 69.31 98 GLY A CA 1
ATOM 724 C C . GLY A 1 98 ? 8.632 -5.028 -15.531 1.00 69.31 98 GLY A C 1
ATOM 725 O O . GLY A 1 98 ? 9.199 -4.267 -14.745 1.00 69.31 98 GLY A O 1
ATOM 726 N N . LYS A 1 99 ? 9.192 -6.144 -16.011 1.00 53.56 99 LYS A N 1
ATOM 727 C CA . LYS A 1 99 ? 10.635 -6.412 -15.983 1.00 53.56 99 LYS A CA 1
ATOM 728 C C . LYS A 1 99 ? 11.278 -5.832 -17.234 1.00 53.56 99 LYS A C 1
ATOM 730 O O . LYS A 1 99 ? 10.630 -5.930 -18.298 1.00 53.56 99 LYS A O 1
#

Secondary structure (DSSP, 8-state):
-----------------EEEEEEEESS-EEEEEEESSS-EEEEEEETTEEEEEEEETTEEEEEEEETTEEEEEEEESSS---EEEEETTEEEEEEEE--